Protein AF-A0A7W7R8F8-F1 (afdb_monomer_lite)

Secondary structure (DSSP, 8-state):
----GGGGSTTEEEEEETTEEEEEEE--SSTTHHHHHHHHHHHHHHHTTTS----EEEEEETTEEEEEPSS-----

Organism: Kitasatospora kifunensis (NCBI:txid58351)

Radius of gyration: 12.41 Å; chains: 1; bounding box: 35×24×25 Å

Structure (mmCIF, N/CA/C/O backbone):
data_AF-A0A7W7R8F8-F1
#
_entry.id   AF-A0A7W7R8F8-F1
#
loop_
_atom_site.group_PDB
_atom_site.id
_atom_site.type_symbol
_atom_site.label_atom_id
_atom_site.label_alt_id
_atom_site.label_comp_id
_atom_site.label_asym_id
_atom_site.label_entity_id
_atom_site.label_seq_id
_atom_site.pdbx_PDB_ins_code
_atom_site.Cartn_x
_atom_site.Cartn_y
_atom_site.Cartn_z
_atom_site.occupancy
_atom_site.B_iso_or_equiv
_atom_site.auth_seq_id
_atom_site.auth_comp_id
_atom_site.auth_asym_id
_atom_site.auth_atom_id
_atom_site.pdbx_PDB_model_num
ATOM 1 N N . MET A 1 1 ? -15.436 -11.728 -3.234 1.00 43.25 1 MET A N 1
ATOM 2 C CA . MET A 1 1 ? -13.994 -11.629 -3.545 1.00 43.25 1 MET A CA 1
ATOM 3 C C . MET A 1 1 ? -13.906 -11.061 -4.948 1.00 43.25 1 MET A C 1
ATOM 5 O O . MET A 1 1 ? -14.527 -11.644 -5.823 1.00 43.25 1 MET A O 1
ATOM 9 N N . SER A 1 2 ? -13.286 -9.896 -5.150 1.00 45.31 2 SER A N 1
ATOM 10 C CA . SER A 1 2 ? -13.156 -9.317 -6.496 1.00 45.31 2 SER A CA 1
ATOM 11 C C . SER A 1 2 ? -12.098 -10.079 -7.286 1.00 45.31 2 SER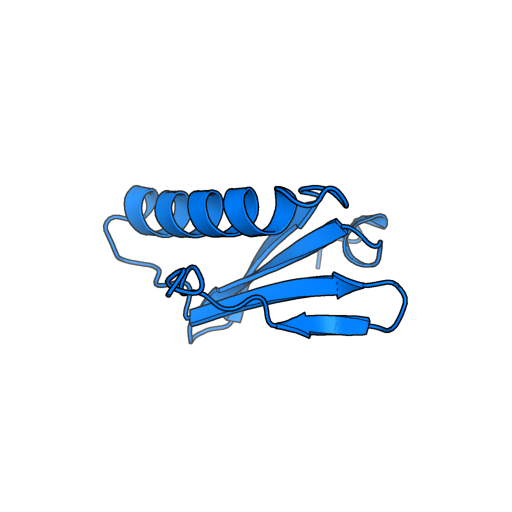 A C 1
ATOM 13 O O . SER A 1 2 ? -10.922 -10.028 -6.934 1.00 45.31 2 SER A O 1
ATOM 15 N N . ASP A 1 3 ? -12.522 -10.755 -8.354 1.00 53.22 3 ASP A N 1
ATOM 16 C CA . ASP A 1 3 ? -11.675 -11.393 -9.371 1.00 53.22 3 ASP A CA 1
ATOM 17 C C . ASP A 1 3 ? -11.012 -10.344 -10.288 1.00 53.22 3 ASP A C 1
ATOM 19 O O . ASP A 1 3 ? -11.115 -10.413 -11.513 1.00 53.22 3 ASP A O 1
ATOM 23 N N . ASP A 1 4 ? -10.358 -9.323 -9.722 1.00 54.62 4 ASP A N 1
ATOM 24 C CA . ASP A 1 4 ? -9.548 -8.415 -10.535 1.00 54.62 4 ASP A CA 1
ATOM 25 C C . ASP A 1 4 ? -8.188 -9.084 -10.811 1.00 54.62 4 ASP A C 1
ATOM 27 O O . ASP A 1 4 ? -7.387 -9.249 -9.883 1.00 54.62 4 ASP A O 1
ATOM 31 N N . PRO A 1 5 ? -7.873 -9.464 -12.067 1.00 55.41 5 PRO A N 1
ATOM 32 C CA . PRO A 1 5 ? -6.616 -10.138 -12.407 1.00 55.41 5 PRO A CA 1
ATOM 33 C C . PRO A 1 5 ? -5.378 -9.284 -12.084 1.00 55.41 5 PRO A C 1
ATOM 35 O O . PRO A 1 5 ? -4.257 -9.799 -12.005 1.00 55.41 5 PRO A O 1
ATOM 38 N N . ARG A 1 6 ? -5.557 -7.978 -11.853 1.00 57.34 6 ARG A N 1
ATOM 39 C CA . ARG A 1 6 ? -4.488 -7.065 -11.442 1.00 57.34 6 ARG A CA 1
ATOM 40 C C . ARG A 1 6 ? -4.081 -7.278 -9.988 1.00 57.34 6 ARG A C 1
ATOM 42 O O . ARG A 1 6 ? -2.921 -7.034 -9.675 1.00 57.34 6 ARG A O 1
ATOM 49 N N . ILE A 1 7 ? -4.938 -7.829 -9.124 1.00 62.28 7 ILE A N 1
ATOM 50 C CA . ILE A 1 7 ? -4.602 -8.079 -7.709 1.00 62.28 7 ILE A CA 1
ATOM 51 C C . ILE A 1 7 ? -3.389 -9.024 -7.563 1.00 62.28 7 ILE A C 1
ATOM 53 O O . ILE A 1 7 ? -2.588 -8.894 -6.638 1.00 62.28 7 ILE A O 1
ATOM 57 N N . GLY A 1 8 ? -3.188 -9.936 -8.520 1.00 70.19 8 GLY A N 1
ATOM 58 C CA . GLY A 1 8 ? -2.033 -10.843 -8.550 1.00 70.19 8 GLY A CA 1
ATOM 59 C C . GLY A 1 8 ? -0.774 -10.286 -9.227 1.00 70.19 8 GLY A C 1
ATOM 60 O O . GLY A 1 8 ? 0.276 -10.938 -9.178 1.00 70.19 8 GLY A O 1
ATOM 61 N N . SER A 1 9 ? -0.865 -9.115 -9.859 1.00 85.56 9 SER A N 1
ATOM 62 C CA . SER A 1 9 ? 0.180 -8.567 -10.727 1.00 85.56 9 SER A CA 1
ATOM 63 C C . SER A 1 9 ? 1.201 -7.722 -9.957 1.00 85.56 9 SER A C 1
ATOM 65 O O . SER A 1 9 ? 0.836 -7.037 -9.000 1.00 85.56 9 SER A O 1
ATOM 67 N N . PRO A 1 10 ? 2.485 -7.726 -10.362 1.00 90.81 10 PRO A N 1
ATOM 68 C CA . PRO A 1 10 ? 3.468 -6.815 -9.799 1.00 90.81 10 PRO A CA 1
ATOM 69 C C . PRO A 1 10 ? 3.028 -5.343 -9.883 1.00 90.81 10 PRO A C 1
ATOM 71 O O . PRO A 1 10 ? 2.553 -4.884 -10.925 1.00 90.81 10 PRO A O 1
ATOM 74 N N . GLY A 1 11 ? 3.214 -4.606 -8.786 1.00 89.56 11 GLY A N 1
ATOM 75 C CA . GLY A 1 11 ? 2.808 -3.197 -8.657 1.00 89.56 11 GLY A CA 1
ATOM 76 C C . GLY A 1 11 ? 1.448 -2.975 -7.988 1.00 89.56 11 GLY A C 1
ATOM 77 O O . GLY A 1 11 ? 1.026 -1.831 -7.810 1.00 89.56 11 GLY A O 1
ATOM 78 N N . THR A 1 12 ? 0.788 -4.060 -7.583 1.00 94.81 12 THR A N 1
ATOM 79 C CA . THR A 1 12 ? -0.390 -4.037 -6.710 1.00 94.81 12 THR A CA 1
ATOM 80 C C . THR A 1 12 ? 0.011 -3.916 -5.251 1.00 94.81 12 THR A C 1
ATOM 82 O O . THR A 1 12 ? 0.959 -4.562 -4.807 1.00 94.81 12 THR A O 1
ATOM 85 N N . TYR A 1 13 ? -0.730 -3.112 -4.501 1.00 95.00 13 TYR A N 1
ATOM 86 C CA . TYR A 1 13 ? -0.571 -2.894 -3.077 1.00 95.00 13 TYR A CA 1
ATOM 87 C C . TYR A 1 13 ? -1.831 -3.336 -2.345 1.00 95.00 13 TYR A C 1
ATOM 89 O O . TYR A 1 13 ? -2.941 -3.115 -2.813 1.00 95.00 13 TYR A O 1
ATOM 97 N N . GLU A 1 14 ? -1.637 -3.975 -1.202 1.00 95.25 14 GLU A N 1
ATOM 98 C CA . GLU A 1 14 ? -2.677 -4.373 -0.266 1.00 95.25 14 GLU A CA 1
ATOM 99 C C . GLU A 1 14 ? -2.508 -3.567 1.022 1.00 95.25 14 GLU A C 1
ATOM 101 O O . GLU A 1 14 ? -1.394 -3.461 1.552 1.00 95.25 14 GLU A O 1
ATOM 106 N N . PHE A 1 15 ? -3.618 -3.029 1.514 1.00 94.38 15 PHE A N 1
ATOM 107 C CA . PHE A 1 15 ? -3.713 -2.233 2.727 1.00 94.38 1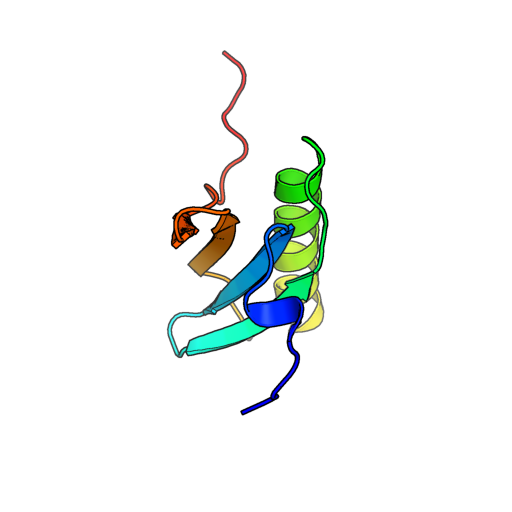5 PHE A CA 1
ATOM 108 C C . PHE A 1 15 ? -4.557 -2.982 3.749 1.00 94.38 15 PHE A C 1
ATOM 110 O O . PHE A 1 15 ? -5.723 -3.285 3.491 1.00 94.38 15 PHE A O 1
ATOM 117 N N . SER A 1 16 ? -3.974 -3.263 4.910 1.00 93.81 16 SER A N 1
ATOM 118 C CA . SER A 1 16 ? -4.613 -4.080 5.940 1.00 93.81 16 SER A CA 1
ATOM 119 C C . SER A 1 16 ? -4.671 -3.349 7.272 1.00 93.81 16 SER A C 1
ATOM 121 O O . SER A 1 16 ? -3.686 -2.741 7.705 1.00 93.81 16 SER A O 1
ATOM 123 N N . ALA A 1 17 ? -5.819 -3.459 7.924 1.00 90.94 17 ALA A N 1
ATOM 124 C CA . ALA A 1 17 ? -6.071 -3.075 9.305 1.00 90.94 17 ALA A CA 1
ATOM 125 C C . ALA A 1 17 ? -6.039 -4.319 10.219 1.00 90.94 17 ALA A C 1
ATOM 127 O O . ALA A 1 17 ? -5.876 -5.441 9.722 1.00 90.94 17 ALA A O 1
ATOM 128 N N . PRO A 1 18 ? -6.158 -4.163 11.553 1.00 87.94 18 PRO A N 1
ATOM 129 C CA . PRO A 1 18 ? -6.123 -5.294 12.482 1.00 87.94 18 PRO A CA 1
ATOM 130 C C . PRO A 1 18 ? -7.199 -6.361 12.233 1.00 87.94 18 PRO A C 1
ATOM 132 O O . PRO A 1 18 ? -7.014 -7.517 12.608 1.00 87.94 18 PRO A O 1
ATOM 135 N N . ASP A 1 19 ? -8.322 -5.974 11.633 1.00 87.12 19 ASP A N 1
ATOM 136 C CA . ASP A 1 19 ? -9.495 -6.805 11.362 1.00 87.12 19 ASP A CA 1
ATOM 137 C C . ASP A 1 19 ? -9.487 -7.456 9.968 1.00 87.12 19 ASP A C 1
ATOM 139 O O . ASP A 1 19 ? -10.222 -8.420 9.742 1.00 87.12 19 ASP A O 1
ATOM 143 N N . GLY A 1 20 ? -8.630 -6.999 9.049 1.00 89.69 20 GLY A N 1
ATOM 144 C CA . GLY A 1 20 ? -8.475 -7.617 7.736 1.00 89.69 20 GLY A CA 1
ATOM 145 C C . GLY A 1 20 ? -7.916 -6.701 6.649 1.00 89.69 20 GLY A C 1
ATOM 146 O O . GLY A 1 20 ? -7.381 -5.624 6.902 1.00 89.69 20 GLY A O 1
ATOM 147 N N . VAL A 1 21 ? -8.031 -7.169 5.403 1.00 90.88 21 VAL A N 1
ATOM 148 C CA . VAL A 1 21 ? -7.682 -6.387 4.210 1.00 90.88 21 VAL A CA 1
ATOM 149 C C . VAL A 1 21 ? -8.781 -5.362 3.958 1.00 90.88 21 VAL A C 1
ATOM 151 O O . VAL A 1 21 ? -9.938 -5.739 3.772 1.00 90.88 21 VAL A O 1
ATOM 154 N N . LEU A 1 22 ? -8.407 -4.087 3.921 1.00 89.69 22 LEU A N 1
ATOM 155 C CA . LEU A 1 22 ? -9.320 -2.979 3.650 1.00 89.69 22 LEU A CA 1
ATOM 156 C C . LEU A 1 22 ? -9.385 -2.646 2.165 1.00 89.69 22 LEU A C 1
ATOM 158 O O . LEU A 1 22 ? -10.468 -2.416 1.634 1.00 89.69 22 LEU A O 1
ATOM 162 N N . ASP A 1 23 ? -8.231 -2.619 1.501 1.00 90.31 23 ASP A N 1
ATOM 163 C CA . ASP A 1 23 ? -8.138 -2.180 0.113 1.00 90.31 23 ASP A CA 1
ATOM 164 C C . ASP A 1 23 ? -7.008 -2.891 -0.636 1.00 90.31 23 ASP A C 1
ATOM 166 O O . ASP A 1 23 ? -5.994 -3.289 -0.050 1.00 90.31 23 ASP A O 1
ATOM 170 N N . VAL A 1 24 ? -7.192 -3.046 -1.946 1.00 91.75 24 VAL A N 1
ATOM 171 C CA . VAL A 1 24 ? -6.194 -3.598 -2.860 1.00 91.75 24 VAL A CA 1
ATOM 172 C C . VAL A 1 24 ? -6.220 -2.821 -4.169 1.00 91.75 24 VAL A C 1
ATOM 174 O O . VAL A 1 24 ? -7.190 -2.888 -4.921 1.00 91.75 24 VAL A O 1
ATOM 177 N N . GLU A 1 25 ? -5.122 -2.139 -4.483 1.00 91.94 25 GLU A N 1
ATOM 178 C CA . GLU A 1 25 ? -5.041 -1.236 -5.632 1.00 91.94 25 GLU A CA 1
ATOM 179 C C . GLU A 1 25 ? -3.719 -1.400 -6.391 1.00 91.94 25 GLU A C 1
ATOM 181 O O . GLU A 1 25 ? -2.658 -1.618 -5.806 1.00 91.94 25 GLU A O 1
ATOM 186 N N . TRP A 1 26 ? -3.758 -1.262 -7.718 1.00 93.12 26 TRP A N 1
ATOM 187 C CA . TRP A 1 26 ? -2.542 -1.141 -8.519 1.00 93.12 26 TRP A CA 1
ATOM 188 C C . TRP A 1 26 ? -2.015 0.298 -8.493 1.00 93.12 26 TRP A C 1
ATOM 190 O O . TRP A 1 26 ? -2.678 1.206 -8.984 1.00 93.12 26 TRP A O 1
ATOM 200 N N . ILE A 1 27 ? -0.806 0.499 -7.958 1.00 92.62 27 ILE A N 1
ATOM 201 C CA . ILE A 1 27 ? -0.203 1.834 -7.769 1.00 92.62 27 ILE A CA 1
ATOM 202 C C . ILE A 1 27 ? 0.964 2.073 -8.733 1.00 92.62 27 ILE A C 1
ATOM 204 O O . ILE A 1 27 ? 1.152 3.193 -9.222 1.00 92.62 27 ILE A O 1
ATOM 208 N N . GLY A 1 28 ? 1.751 1.036 -9.022 1.00 92.19 28 GLY A N 1
ATOM 209 C CA . GLY A 1 28 ? 2.882 1.133 -9.940 1.00 92.19 28 GLY A CA 1
ATOM 210 C C . GLY A 1 28 ? 4.080 0.273 -9.554 1.00 92.19 28 GLY A C 1
ATOM 211 O O . GLY A 1 28 ? 4.119 -0.349 -8.497 1.00 92.19 28 GLY A O 1
ATOM 212 N N . LEU A 1 29 ? 5.067 0.246 -10.449 1.00 92.00 29 LEU A N 1
ATOM 213 C CA . LEU A 1 29 ? 6.349 -0.458 -10.287 1.00 92.00 29 LEU A CA 1
ATOM 214 C C . LEU A 1 29 ? 7.538 0.496 -10.129 1.00 92.00 29 LEU A C 1
ATOM 216 O O . LEU A 1 29 ? 8.681 0.064 -9.983 1.00 92.00 29 LEU A O 1
ATOM 220 N N . ASP A 1 30 ? 7.283 1.793 -10.229 1.00 91.75 30 ASP A N 1
ATOM 221 C CA . ASP A 1 30 ? 8.293 2.832 -10.154 1.00 91.75 30 ASP A CA 1
ATOM 222 C C . ASP A 1 30 ? 8.804 3.019 -8.715 1.00 91.75 30 ASP A C 1
ATOM 224 O O . ASP A 1 30 ? 8.094 2.723 -7.752 1.00 91.75 30 ASP A O 1
ATOM 228 N N . PRO A 1 31 ? 10.013 3.579 -8.530 1.00 87.94 31 PRO A N 1
ATOM 229 C CA . PRO A 1 31 ? 10.587 3.790 -7.199 1.00 87.94 31 PRO A CA 1
ATOM 230 C C . PRO A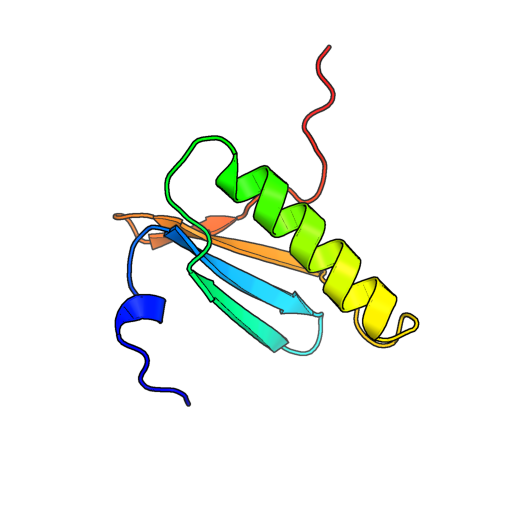 1 31 ? 9.739 4.662 -6.258 1.00 87.94 31 PRO A C 1
ATOM 232 O O . PRO A 1 31 ? 9.945 4.631 -5.047 1.00 87.94 31 PRO A O 1
ATOM 235 N N . MET A 1 32 ? 8.793 5.445 -6.789 1.00 91.62 32 MET A N 1
ATOM 236 C CA . MET A 1 32 ? 7.891 6.287 -5.997 1.00 91.62 32 MET A CA 1
ATOM 237 C C . MET A 1 32 ? 6.576 5.585 -5.625 1.00 91.62 32 MET A C 1
ATOM 239 O O . MET A 1 32 ? 5.783 6.161 -4.878 1.00 91.62 32 MET A O 1
ATOM 243 N N . ALA A 1 33 ? 6.326 4.360 -6.099 1.00 92.50 33 ALA A N 1
ATOM 244 C CA . ALA A 1 33 ? 5.100 3.616 -5.808 1.00 92.50 33 ALA A CA 1
ATOM 245 C C . ALA A 1 33 ? 4.918 3.363 -4.303 1.00 92.50 33 ALA A C 1
ATOM 247 O O . ALA A 1 33 ? 3.839 3.616 -3.775 1.00 92.50 33 ALA A O 1
ATOM 248 N N . ASP A 1 34 ? 5.984 2.995 -3.582 1.00 93.19 34 ASP A N 1
ATOM 249 C CA . ASP A 1 34 ? 5.926 2.790 -2.126 1.00 93.19 34 ASP A CA 1
ATOM 250 C C . ASP A 1 34 ? 5.556 4.090 -1.384 1.00 93.19 34 ASP A C 1
ATOM 252 O O . ASP A 1 34 ? 4.756 4.079 -0.448 1.00 93.19 34 ASP A O 1
ATOM 256 N N . THR A 1 35 ? 6.087 5.236 -1.825 1.00 93.06 35 THR A N 1
ATOM 257 C CA . THR A 1 35 ? 5.737 6.551 -1.264 1.00 93.06 35 THR A CA 1
ATOM 258 C C . THR A 1 35 ? 4.270 6.892 -1.514 1.00 93.06 35 THR A C 1
ATOM 260 O O . THR A 1 35 ? 3.581 7.359 -0.607 1.00 93.06 35 THR A O 1
ATOM 263 N N . ARG A 1 36 ? 3.767 6.629 -2.726 1.00 93.75 36 ARG A N 1
ATOM 264 C CA . ARG A 1 36 ? 2.355 6.847 -3.070 1.00 93.75 36 ARG A CA 1
ATOM 265 C C . ARG A 1 36 ? 1.427 5.918 -2.291 1.00 93.75 36 ARG A C 1
ATOM 267 O O . ARG A 1 36 ? 0.400 6.385 -1.812 1.00 93.75 36 ARG A O 1
ATOM 274 N N . ALA A 1 37 ? 1.819 4.662 -2.084 1.00 93.75 37 ALA A N 1
ATOM 275 C CA . ALA A 1 37 ? 1.083 3.719 -1.250 1.00 93.75 37 ALA A CA 1
ATOM 276 C C . ALA A 1 37 ? 0.975 4.210 0.201 1.00 93.75 37 ALA A C 1
ATOM 278 O O . ALA A 1 37 ? -0.112 4.214 0.768 1.00 93.75 37 ALA A O 1
ATOM 279 N N . ARG A 1 38 ? 2.062 4.722 0.7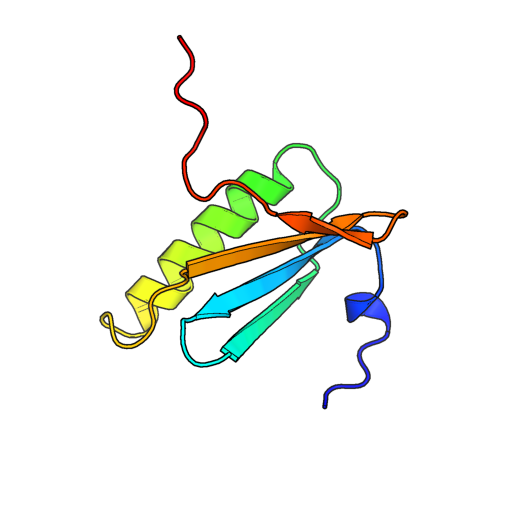92 1.00 92.38 38 ARG A N 1
ATOM 280 C CA . ARG A 1 38 ? 2.006 5.325 2.139 1.00 92.38 38 ARG A CA 1
ATOM 281 C C . ARG A 1 38 ? 1.087 6.545 2.198 1.00 92.38 38 ARG A C 1
ATOM 283 O O . ARG A 1 38 ? 0.308 6.675 3.136 1.00 92.38 38 ARG A O 1
ATOM 290 N N . ALA A 1 39 ? 1.151 7.423 1.198 1.00 91.25 39 ALA A N 1
ATOM 291 C CA . ALA A 1 39 ? 0.266 8.585 1.125 1.00 91.25 39 ALA A CA 1
ATOM 292 C C . ALA A 1 39 ? -1.210 8.181 0.946 1.00 91.25 39 ALA A C 1
ATOM 294 O O . ALA A 1 39 ? -2.100 8.853 1.465 1.00 91.25 39 ALA A O 1
ATOM 295 N N . HIS A 1 40 ? -1.475 7.082 0.231 1.00 91.38 40 HIS A N 1
ATOM 296 C CA . HIS A 1 40 ? -2.812 6.496 0.121 1.00 91.38 40 HIS A CA 1
ATOM 297 C C . HIS A 1 40 ? -3.296 5.959 1.464 1.00 91.38 40 HIS A C 1
ATOM 299 O O . HIS A 1 40 ? -4.382 6.334 1.886 1.00 91.38 40 HIS A O 1
ATOM 305 N N . ALA A 1 41 ? -2.468 5.193 2.179 1.00 90.19 41 ALA A N 1
ATOM 306 C CA . ALA A 1 41 ? -2.792 4.702 3.518 1.00 90.19 41 ALA A CA 1
ATOM 307 C C . ALA A 1 41 ? -3.181 5.851 4.465 1.00 90.19 41 ALA A C 1
ATOM 309 O O . ALA A 1 41 ? -4.262 5.824 5.041 1.00 90.19 41 ALA A O 1
ATOM 310 N N . GLN A 1 42 ? -2.381 6.922 4.521 1.00 88.75 42 GLN A N 1
ATOM 311 C CA . GLN A 1 42 ? -2.695 8.113 5.326 1.00 88.75 42 GLN A CA 1
ATOM 312 C C . GLN A 1 42 ? -4.019 8.776 4.922 1.00 88.75 42 GLN A C 1
ATOM 314 O O . GLN A 1 42 ? -4.758 9.277 5.768 1.00 88.75 42 GLN A O 1
ATOM 319 N N . ARG A 1 43 ? -4.332 8.794 3.621 1.00 88.25 43 ARG A N 1
ATOM 320 C CA . ARG A 1 43 ? -5.596 9.338 3.117 1.00 88.25 43 ARG A CA 1
ATOM 321 C C . ARG A 1 43 ? -6.781 8.460 3.510 1.00 88.25 43 ARG A C 1
ATOM 323 O O . ARG A 1 43 ? -7.814 9.005 3.878 1.00 88.25 43 ARG A O 1
ATOM 330 N N . VAL A 1 44 ? -6.642 7.136 3.438 1.00 84.56 44 VAL A N 1
ATOM 331 C CA . VAL A 1 44 ? -7.670 6.173 3.862 1.00 84.56 44 VAL A CA 1
ATOM 332 C C . VAL A 1 44 ? -7.961 6.339 5.354 1.00 84.56 44 VAL A C 1
ATOM 334 O O . VAL A 1 44 ? -9.119 6.518 5.730 1.00 84.56 44 VAL A O 1
ATOM 337 N N . GLU A 1 45 ? -6.921 6.392 6.188 1.00 86.75 45 GLU A N 1
ATOM 338 C CA . GLU A 1 45 ? -7.055 6.637 7.631 1.00 86.75 45 GLU A CA 1
ATOM 339 C C . GLU A 1 45 ? -7.730 7.990 7.905 1.00 86.75 45 GLU A C 1
ATOM 341 O O . GLU A 1 45 ? -8.721 8.059 8.635 1.00 86.75 45 GLU A O 1
ATOM 346 N N . GLY A 1 46 ? -7.259 9.062 7.258 1.00 84.06 46 GLY A N 1
ATOM 347 C CA . GLY A 1 46 ? -7.807 10.410 7.423 1.00 84.06 46 GLY A CA 1
ATOM 348 C C . GLY A 1 46 ? -9.267 10.540 6.979 1.00 84.06 46 GLY A C 1
ATOM 349 O O . GLY A 1 46 ? -10.073 11.143 7.686 1.00 84.06 46 GLY A O 1
ATOM 350 N N . ASN A 1 47 ? -9.636 9.933 5.848 1.00 83.25 47 AS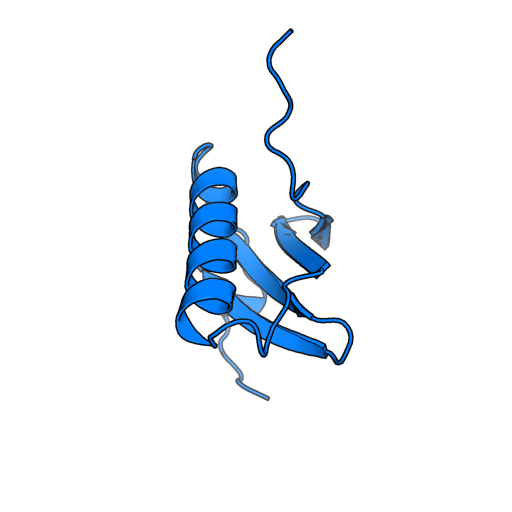N A N 1
ATOM 351 C CA . ASN A 1 47 ? -11.007 9.949 5.327 1.00 83.25 47 ASN A CA 1
ATOM 352 C C . ASN A 1 47 ? -11.982 9.154 6.206 1.00 83.25 47 ASN A C 1
ATOM 354 O O . ASN A 1 47 ? -13.175 9.444 6.199 1.00 83.25 47 ASN A O 1
ATOM 358 N N . SER A 1 48 ? -11.483 8.176 6.965 1.00 77.62 48 SER A N 1
ATOM 359 C CA . SER A 1 48 ? -12.285 7.399 7.916 1.00 77.62 48 SER A CA 1
ATOM 360 C C . SER A 1 48 ? -12.513 8.107 9.257 1.00 77.62 48 SER A C 1
ATOM 362 O O . SER A 1 48 ? -13.164 7.558 10.137 1.00 77.62 48 SER A O 1
ATOM 364 N N . GLY A 1 49 ? -11.942 9.302 9.462 1.00 76.88 49 GLY A N 1
ATOM 365 C CA . GLY A 1 49 ? -11.992 9.981 10.759 1.00 76.88 49 GLY A CA 1
ATOM 366 C C . GLY A 1 49 ? -11.245 9.236 11.875 1.00 76.88 49 GLY A C 1
ATOM 367 O O . GLY A 1 49 ? -11.500 9.496 13.048 1.00 76.88 49 GLY A O 1
ATOM 368 N N . GLY A 1 50 ? -10.334 8.320 11.519 1.00 71.75 50 GLY A N 1
ATOM 369 C CA . GLY A 1 50 ? -9.596 7.465 12.454 1.00 71.75 50 GLY A CA 1
ATOM 370 C C . GLY A 1 50 ? -10.273 6.131 12.790 1.00 71.75 50 GLY A C 1
ATOM 371 O O . GLY A 1 50 ? -9.778 5.421 13.661 1.00 71.75 50 GLY A O 1
ATOM 372 N N . GLU A 1 51 ? -11.378 5.778 12.124 1.00 77.06 51 GLU A N 1
ATOM 373 C CA . GLU A 1 51 ? -12.054 4.484 12.306 1.00 77.06 51 GLU A CA 1
ATOM 374 C C . GLU A 1 51 ? -11.200 3.308 11.806 1.00 77.06 51 GLU A C 1
ATOM 376 O O . GLU A 1 51 ? -11.205 2.233 12.406 1.00 77.06 51 GLU A O 1
ATOM 381 N N . TYR A 1 52 ? -10.403 3.535 10.761 1.00 79.69 52 TYR A N 1
ATOM 382 C CA . TYR A 1 52 ? -9.460 2.557 10.234 1.00 79.69 52 TYR A CA 1
ATOM 383 C C . TYR A 1 52 ? -8.022 3.013 10.459 1.00 79.69 52 TYR A C 1
ATOM 385 O O . TYR A 1 52 ? -7.670 4.158 10.178 1.00 79.69 52 TYR A O 1
ATOM 393 N N . VAL A 1 53 ? -7.186 2.085 10.926 1.00 86.06 53 VAL A N 1
ATOM 394 C CA . VAL A 1 53 ? -5.736 2.263 11.054 1.00 86.06 53 VAL A CA 1
ATOM 395 C C . VAL A 1 53 ? -5.060 1.195 10.206 1.00 86.06 53 VAL A C 1
ATOM 397 O O . VAL A 1 53 ? -5.203 -0.000 10.472 1.00 86.06 53 VAL A O 1
ATOM 400 N N . ILE A 1 54 ? -4.327 1.614 9.178 1.00 90.06 54 ILE A N 1
ATOM 401 C CA . ILE A 1 54 ? -3.559 0.726 8.314 1.00 90.06 54 ILE A CA 1
ATOM 402 C C . ILE A 1 54 ? -2.335 0.251 9.095 1.00 90.06 54 ILE A C 1
ATOM 404 O O . ILE A 1 54 ? -1.345 0.959 9.275 1.00 90.06 54 ILE A O 1
ATOM 408 N N . THR A 1 55 ? -2.377 -0.998 9.540 1.00 91.38 55 THR A N 1
ATOM 409 C CA . THR A 1 55 ? -1.281 -1.628 10.282 1.00 91.38 55 THR A CA 1
ATOM 410 C C . THR A 1 55 ? -0.265 -2.325 9.389 1.00 91.38 55 THR A C 1
ATOM 412 O O . THR A 1 55 ? 0.837 -2.640 9.839 1.00 91.38 55 THR A O 1
ATOM 415 N N . GLN A 1 56 ? -0.607 -2.589 8.127 1.00 93.44 56 GLN A N 1
ATOM 416 C CA . GLN A 1 56 ? 0.306 -3.220 7.182 1.00 93.44 56 GLN A CA 1
ATOM 417 C C . GLN A 1 56 ? 0.026 -2.772 5.750 1.00 93.44 56 GLN A C 1
ATOM 419 O O . GLN A 1 56 ? -1.118 -2.728 5.308 1.00 93.44 56 GLN A O 1
ATOM 424 N N . ILE A 1 57 ? 1.104 -2.512 5.011 1.00 95.00 57 ILE A N 1
ATOM 425 C CA . ILE A 1 57 ? 1.076 -2.361 3.558 1.00 95.00 57 ILE A CA 1
ATOM 426 C C . ILE A 1 57 ? 1.917 -3.490 2.969 1.00 95.00 57 ILE A C 1
ATOM 428 O O . ILE A 1 57 ? 3.057 -3.714 3.394 1.00 95.00 57 ILE A O 1
ATOM 432 N N . ARG A 1 58 ? 1.380 -4.212 1.988 1.00 95.44 58 ARG A N 1
ATOM 433 C CA . ARG A 1 58 ? 2.127 -5.216 1.220 1.00 95.44 58 ARG A CA 1
ATOM 434 C C . ARG A 1 58 ? 2.118 -4.834 -0.247 1.00 95.44 58 ARG A C 1
ATOM 436 O O . ARG A 1 58 ? 1.082 -4.458 -0.768 1.00 95.44 58 ARG A O 1
ATOM 443 N N . ARG A 1 59 ? 3.247 -4.978 -0.932 1.00 94.62 59 ARG A N 1
ATOM 444 C CA . ARG A 1 59 ? 3.335 -4.859 -2.391 1.00 94.62 59 ARG A CA 1
ATOM 445 C C . ARG A 1 59 ? 3.485 -6.231 -3.026 1.00 94.62 59 ARG A C 1
ATOM 447 O O . ARG A 1 59 ? 4.210 -7.087 -2.510 1.00 94.62 59 ARG A O 1
ATOM 454 N N . ARG A 1 60 ? 2.846 -6.443 -4.167 1.00 93.94 60 ARG A N 1
ATOM 455 C CA . ARG A 1 60 ? 3.026 -7.630 -4.990 1.00 93.94 60 ARG A CA 1
ATOM 456 C C . ARG A 1 60 ? 4.298 -7.454 -5.813 1.00 93.94 60 ARG A C 1
ATOM 458 O O . ARG A 1 60 ? 4.384 -6.575 -6.667 1.00 93.94 60 ARG A O 1
ATOM 465 N N . ALA A 1 61 ? 5.287 -8.296 -5.551 1.00 88.75 61 ALA A N 1
ATOM 466 C CA . ALA A 1 61 ? 6.463 -8.485 -6.387 1.00 88.75 61 ALA A CA 1
ATOM 467 C C . ALA A 1 61 ? 6.290 -9.738 -7.259 1.00 88.75 61 ALA A C 1
ATOM 469 O O . ALA A 1 61 ? 5.406 -10.564 -7.021 1.00 88.75 61 ALA A O 1
ATOM 470 N N . ALA A 1 62 ? 7.174 -9.919 -8.242 1.00 86.56 62 ALA A N 1
ATOM 471 C CA . ALA A 1 62 ? 7.175 -11.112 -9.096 1.00 86.56 62 ALA A CA 1
ATOM 472 C C . ALA A 1 62 ? 7.312 -12.425 -8.298 1.00 86.56 62 ALA A C 1
ATOM 474 O O . ALA A 1 62 ? 6.799 -13.459 -8.710 1.00 86.56 62 ALA A O 1
ATOM 475 N N . THR A 1 63 ? 7.977 -12.377 -7.142 1.00 86.69 63 THR A N 1
ATOM 476 C CA . THR A 1 63 ? 8.243 -13.533 -6.275 1.00 86.69 63 THR A CA 1
ATOM 477 C C . THR A 1 63 ? 7.214 -13.729 -5.159 1.00 86.69 63 THR A C 1
ATOM 479 O O . THR A 1 63 ? 7.291 -14.721 -4.439 1.00 86.69 63 THR A O 1
ATOM 482 N N . GLY A 1 64 ? 6.251 -12.816 -4.994 1.00 89.56 64 GLY A N 1
ATOM 483 C CA . GLY A 1 64 ? 5.248 -12.879 -3.928 1.00 89.56 64 GLY A CA 1
ATOM 484 C C . GLY A 1 64 ? 4.960 -11.527 -3.280 1.00 89.56 64 GLY A C 1
ATOM 485 O O . GLY A 1 64 ? 5.331 -10.477 -3.798 1.00 89.56 64 GLY A O 1
ATOM 486 N N . TRP A 1 65 ? 4.267 -11.547 -2.143 1.00 92.25 65 TRP A N 1
ATOM 487 C CA . TRP A 1 65 ? 3.962 -10.341 -1.369 1.00 92.25 65 TRP A CA 1
ATOM 488 C C . TRP A 1 65 ? 5.149 -9.927 -0.496 1.00 92.25 65 TRP A C 1
ATOM 490 O O . TRP A 1 65 ? 5.732 -10.754 0.201 1.00 92.25 65 TRP A O 1
ATOM 500 N N . GLN A 1 66 ? 5.486 -8.639 -0.511 1.00 94.50 66 GLN A N 1
ATOM 501 C CA . GLN A 1 66 ? 6.549 -8.042 0.296 1.00 94.50 66 GLN A CA 1
ATOM 502 C C . GLN A 1 66 ? 5.974 -6.943 1.181 1.00 94.50 66 GLN A C 1
ATOM 504 O O . GLN A 1 66 ? 5.189 -6.125 0.711 1.00 94.50 66 GLN A O 1
ATOM 509 N N . VAL A 1 67 ? 6.375 -6.898 2.450 1.00 94.62 67 VAL A N 1
ATOM 510 C CA . VAL A 1 67 ? 5.952 -5.831 3.363 1.00 94.62 67 VAL A CA 1
ATOM 511 C C . VAL A 1 67 ? 6.639 -4.526 2.975 1.00 94.62 67 VAL A C 1
ATOM 513 O O . VAL A 1 67 ? 7.860 -4.482 2.823 1.00 94.62 67 VAL A O 1
ATOM 516 N N . VAL A 1 68 ? 5.848 -3.468 2.830 1.00 92.12 68 VAL A N 1
ATOM 517 C CA . VAL A 1 68 ? 6.334 -2.103 2.638 1.00 92.12 68 VAL A CA 1
ATOM 518 C C . VAL A 1 68 ? 6.446 -1.468 4.023 1.00 92.12 68 VAL A C 1
ATOM 520 O O . VAL A 1 68 ? 5.442 -1.401 4.734 1.00 92.12 68 VAL A O 1
ATOM 523 N N . PRO A 1 69 ? 7.637 -1.009 4.447 1.00 88.75 69 PRO A N 1
ATOM 524 C CA . PRO A 1 69 ? 7.786 -0.337 5.733 1.00 88.75 69 PRO A CA 1
ATOM 525 C C . PRO A 1 69 ? 6.857 0.877 5.811 1.00 88.75 69 PRO A C 1
ATOM 527 O O . PRO A 1 69 ? 6.836 1.677 4.875 1.00 88.75 69 PRO A O 1
ATOM 530 N N . LEU A 1 70 ? 6.102 1.021 6.903 1.00 76.56 70 LEU A N 1
ATOM 531 C CA . LEU A 1 70 ? 5.173 2.146 7.093 1.00 76.56 70 LEU A CA 1
ATOM 532 C C . LEU A 1 70 ? 5.909 3.467 7.337 1.00 76.56 70 LEU A C 1
ATOM 534 O O . LEU A 1 70 ? 5.443 4.530 6.936 1.00 76.56 70 LEU A O 1
ATOM 538 N N . THR A 1 71 ? 7.090 3.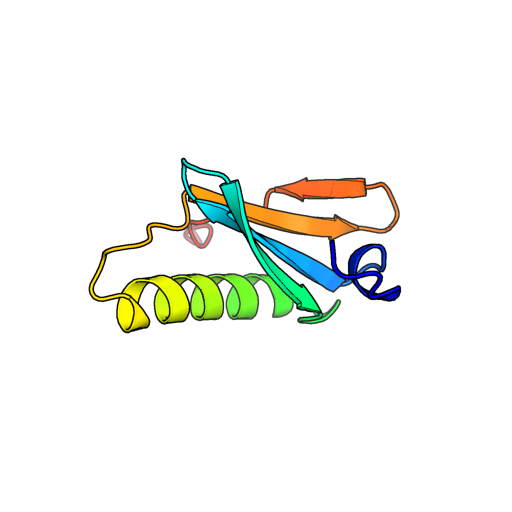400 7.946 1.00 73.44 71 THR A N 1
ATOM 539 C CA . THR A 1 71 ? 7.969 4.550 8.111 1.00 73.44 71 THR A CA 1
ATOM 540 C C . THR A 1 71 ? 8.783 4.772 6.843 1.00 73.44 71 THR A C 1
ATOM 542 O O . THR A 1 71 ? 9.333 3.841 6.245 1.00 73.44 71 THR A O 1
ATOM 545 N N . THR A 1 72 ? 8.886 6.030 6.415 1.00 57.62 72 THR A N 1
ATOM 546 C CA . THR A 1 72 ? 9.952 6.427 5.497 1.00 57.62 72 THR A CA 1
ATOM 547 C C . THR A 1 72 ? 11.269 6.098 6.196 1.00 57.62 72 THR A C 1
ATOM 549 O O . THR A 1 72 ? 11.425 6.513 7.346 1.00 57.62 72 THR A O 1
ATOM 552 N N . PRO A 1 73 ? 12.198 5.337 5.587 1.00 50.50 73 PRO A N 1
ATOM 553 C CA . PRO A 1 73 ? 13.518 5.193 6.177 1.00 50.50 73 PRO A CA 1
ATOM 554 C C . PRO A 1 73 ? 14.082 6.603 6.330 1.00 50.50 73 PRO A C 1
ATOM 556 O O . PRO A 1 73 ? 14.249 7.309 5.334 1.00 50.50 73 PRO A O 1
ATOM 559 N N . SER A 1 74 ? 14.278 7.039 7.575 1.00 44.94 74 SER A N 1
ATOM 560 C CA . SER A 1 74 ? 14.963 8.290 7.864 1.00 44.94 74 SER A CA 1
ATOM 561 C C . SER A 1 74 ? 16.300 8.228 7.140 1.00 44.94 74 SER A C 1
ATOM 563 O O . SER A 1 74 ? 17.099 7.331 7.407 1.00 44.94 74 SER A O 1
ATOM 565 N N . GLN A 1 75 ? 16.508 9.121 6.173 1.00 42.00 75 GLN A N 1
ATOM 566 C CA . GLN A 1 75 ? 17.833 9.299 5.602 1.00 42.00 75 GLN A CA 1
ATOM 567 C C . GLN A 1 75 ? 18.719 9.825 6.733 1.00 42.00 75 GLN A C 1
ATOM 569 O O . GLN A 1 75 ? 18.486 10.922 7.239 1.00 42.00 75 GLN A O 1
ATOM 574 N N . VAL A 1 76 ? 19.640 8.976 7.187 1.00 39.94 76 VAL A N 1
ATOM 575 C CA . VAL A 1 76 ? 20.812 9.373 7.974 1.00 39.94 76 VAL A CA 1
ATOM 576 C C . VAL A 1 76 ? 21.841 10.023 7.066 1.00 39.94 76 VAL A C 1
ATOM 578 O O . VAL A 1 76 ? 21.957 9.572 5.903 1.00 39.94 76 VAL A O 1
#

Foldseek 3Di:
DDPPVCQQPFQKKWFAFPVGTDDIDRQDDDPCSLVVQLVVQVVVCVVVVNPTHGPWMWGRDPVGIDTRDNDDPPDD

pLDDT: mean 82.91, std 15.3, range [39.94, 95.44]

Sequence (76 aa):
MSDDPRIGSPGTYEFSAPDGVLDVEWIGLDPMADTRARAHAQRVEGNSGGEYVITQIRRRAATGWQVVPLTTPSQV